Protein AF-A0A645IDW8-F1 (afdb_monomer_lite)

Organism: NCBI:txid1076179

Foldseek 3Di:
DDDPDDDDDDDDDDDDDDDDDDDPDPPPPCPPDPDPWDWDWDAFPVQQKIWIWTDDDPPDWTKIWMFGHDDGPVVLVVLVVVLCVLVVNDPVLQPQDPVRCPDPVNVSSVVSCVVRVSNVRSSVRTPDMQIPPDPVSSVVVVCVRRPDPPPDPPPPPPDDDDD

Radius of gyration: 24.69 Å; chains: 1; bounding box: 56×92×43 Å

pLDDT: mean 74.73, std 24.73, range [28.66, 97.19]

Secondary structure (DSSP, 8-state):
----------------------------------------EEE-TTSSEEEE---PPTTS--EEEEEE-SS-HHHHHHHHHHHHHHTTT-THHHH--HHHHTSGGGHHHHHHHHH-HHHHHHHHTEEEEEE-S-HHHHHHHHHHHH-------------PPP-

Sequence (163 aa):
MGIIRRFNRAASDTQEDSGDLNESGGASGSDEQNENMLWPLAPGENGNTAAVEFAVAEGEAAATFIYRFEGRFEAFARAFNRSLEAISFKREGIRLSEDELHKPEYAHYLMAAQRNAALRMIRACFAGRVIHASPEKWKAGLLAYTTTVTLKSASNSFMFKPV

Structure (mmCIF, N/CA/C/O backbone):
data_AF-A0A645IDW8-F1
#
_entry.id   AF-A0A645IDW8-F1
#
loop_
_atom_site.group_PDB
_atom_site.id
_atom_site.type_symbol
_atom_site.label_atom_id
_atom_site.label_alt_id
_atom_site.label_comp_id
_atom_site.label_asym_id
_atom_site.label_entity_id
_atom_site.label_seq_id
_atom_site.pdbx_PDB_ins_code
_atom_site.Cartn_x
_atom_site.Cartn_y
_atom_site.Cartn_z
_atom_site.occupancy
_atom_site.B_iso_or_equiv
_atom_site.auth_seq_id
_atom_site.auth_comp_id
_atom_site.auth_asym_id
_atom_site.auth_atom_id
_atom_site.pdbx_PDB_model_num
ATOM 1 N N . MET A 1 1 ? 16.309 10.532 19.415 1.00 37.38 1 MET A N 1
ATOM 2 C CA . MET A 1 1 ? 15.908 10.513 17.992 1.00 37.38 1 MET A CA 1
ATOM 3 C C . MET A 1 1 ? 16.766 11.536 17.258 1.00 37.38 1 MET A C 1
ATOM 5 O O . MET A 1 1 ? 16.580 12.726 17.469 1.00 37.38 1 MET A O 1
ATOM 9 N N . GLY A 1 2 ? 17.804 11.091 16.546 1.00 28.66 2 GLY A N 1
ATOM 10 C CA . GLY A 1 2 ? 18.807 11.982 15.953 1.00 28.66 2 GLY A CA 1
ATOM 11 C C . GLY A 1 2 ? 18.323 12.601 14.644 1.00 28.66 2 GLY A C 1
ATOM 12 O O . GLY A 1 2 ? 17.975 11.880 13.716 1.00 28.66 2 GLY A O 1
ATOM 13 N N . ILE A 1 3 ? 18.325 13.932 14.571 1.00 36.47 3 ILE A N 1
ATOM 14 C CA . ILE A 1 3 ? 18.205 14.680 13.318 1.00 36.47 3 ILE A CA 1
ATOM 15 C C . ILE A 1 3 ? 19.593 14.670 12.679 1.00 36.47 3 ILE A C 1
ATOM 17 O O . ILE A 1 3 ? 20.520 15.285 13.206 1.00 36.47 3 ILE A O 1
ATOM 21 N N . ILE A 1 4 ? 19.755 13.981 11.551 1.00 33.66 4 ILE A N 1
ATOM 22 C CA . ILE A 1 4 ? 20.966 14.110 10.736 1.00 33.66 4 ILE A CA 1
ATOM 23 C C . ILE A 1 4 ? 20.863 15.450 9.998 1.00 33.66 4 ILE A C 1
ATOM 25 O O . ILE A 1 4 ? 20.238 15.545 8.947 1.00 33.66 4 ILE A O 1
ATOM 29 N N . ARG A 1 5 ? 21.455 16.507 10.566 1.00 34.91 5 ARG A N 1
ATOM 30 C CA . ARG A 1 5 ? 21.757 17.738 9.824 1.00 34.91 5 ARG A CA 1
ATOM 31 C C . ARG A 1 5 ? 23.102 17.542 9.139 1.00 34.91 5 ARG A C 1
ATOM 33 O O . ARG A 1 5 ? 24.107 17.325 9.813 1.00 34.91 5 ARG A O 1
ATOM 40 N N . ARG A 1 6 ? 23.143 17.613 7.809 1.00 36.06 6 ARG A N 1
ATOM 41 C CA . ARG A 1 6 ? 24.419 17.643 7.088 1.00 36.06 6 ARG A CA 1
ATOM 42 C C . ARG A 1 6 ? 25.043 19.025 7.296 1.00 36.06 6 ARG A C 1
ATOM 44 O O . ARG A 1 6 ? 24.502 20.028 6.845 1.00 36.06 6 ARG A O 1
ATOM 51 N N . PHE A 1 7 ? 26.150 19.055 8.034 1.00 33.69 7 PHE A N 1
ATOM 52 C CA . PHE A 1 7 ? 27.054 20.197 8.157 1.00 33.69 7 PHE A CA 1
ATOM 53 C C . PHE A 1 7 ? 27.649 20.488 6.775 1.00 33.69 7 PHE A C 1
ATOM 55 O O . PHE A 1 7 ? 28.388 19.655 6.248 1.00 33.69 7 PHE A O 1
ATOM 62 N N . ASN A 1 8 ? 27.340 21.643 6.183 1.00 34.19 8 ASN A N 1
ATOM 63 C CA . ASN A 1 8 ? 28.063 22.111 5.006 1.00 34.19 8 ASN A CA 1
ATOM 64 C C . ASN A 1 8 ? 29.320 22.836 5.498 1.00 34.19 8 ASN A C 1
ATOM 66 O O . ASN A 1 8 ? 29.248 23.925 6.065 1.00 34.19 8 ASN A O 1
ATOM 70 N N . ARG A 1 9 ? 30.472 22.177 5.359 1.00 31.09 9 ARG A N 1
ATOM 71 C CA . ARG A 1 9 ? 31.790 22.761 5.611 1.00 31.09 9 ARG A CA 1
ATOM 72 C C . ARG A 1 9 ? 32.074 23.731 4.469 1.00 31.09 9 ARG A C 1
ATOM 74 O O . ARG A 1 9 ? 32.284 23.293 3.345 1.00 31.09 9 ARG A O 1
ATOM 81 N N . ALA A 1 10 ? 32.042 25.028 4.764 1.00 35.50 10 ALA A N 1
ATOM 82 C CA . ALA A 1 10 ? 32.491 26.054 3.837 1.00 35.50 10 ALA A CA 1
ATOM 83 C C . ALA A 1 10 ? 33.967 25.803 3.497 1.00 35.50 10 ALA A C 1
ATOM 85 O O . ALA A 1 10 ? 34.825 25.819 4.382 1.00 35.50 10 ALA A O 1
ATOM 86 N N . ALA A 1 11 ? 34.240 25.525 2.227 1.00 35.97 11 ALA A N 1
ATOM 87 C CA . ALA A 1 11 ? 35.556 25.694 1.644 1.00 35.97 11 ALA A CA 1
ATOM 88 C C . ALA A 1 11 ? 35.556 27.069 0.969 1.00 35.97 11 ALA A C 1
ATOM 90 O O . ALA A 1 11 ? 34.828 27.296 0.007 1.00 35.97 11 ALA A O 1
ATOM 91 N N . SER A 1 12 ? 36.327 27.990 1.538 1.00 37.00 12 SER A N 1
ATOM 92 C CA . SER A 1 12 ? 36.896 29.127 0.824 1.00 37.00 12 SER A CA 1
ATOM 93 C C . SER A 1 12 ? 37.805 28.598 -0.287 1.00 37.00 12 SER A C 1
ATOM 95 O O . SER A 1 12 ? 38.594 27.696 -0.008 1.00 37.00 12 SER A O 1
ATOM 97 N N . ASP A 1 13 ? 37.737 29.132 -1.504 1.00 33.59 13 ASP A N 1
ATOM 98 C CA . ASP A 1 13 ? 38.656 30.199 -1.915 1.00 33.59 13 ASP A CA 1
ATOM 99 C C . ASP A 1 13 ? 38.374 30.705 -3.346 1.00 33.59 13 ASP A C 1
ATOM 101 O O . ASP A 1 13 ? 37.866 29.978 -4.195 1.00 33.59 13 ASP A O 1
ATOM 105 N N . THR A 1 14 ? 38.784 31.955 -3.546 1.00 33.94 14 THR A N 1
ATOM 106 C CA . THR A 1 14 ? 39.147 32.649 -4.791 1.00 33.94 14 THR A CA 1
ATOM 107 C C . THR A 1 14 ? 38.043 33.175 -5.716 1.00 33.94 14 THR A C 1
ATOM 109 O O . THR A 1 14 ? 37.383 32.477 -6.479 1.00 33.94 14 THR A O 1
ATOM 112 N N . GLN A 1 15 ? 37.933 34.498 -5.646 1.00 40.19 15 GLN A N 1
ATOM 113 C CA . GLN A 1 15 ? 37.214 35.410 -6.514 1.00 40.19 15 GLN A CA 1
ATOM 114 C C . GLN A 1 15 ? 38.136 35.819 -7.670 1.00 40.19 15 GLN A C 1
ATOM 116 O O . GLN A 1 15 ? 39.182 36.410 -7.415 1.00 40.19 15 GLN A O 1
ATOM 121 N N . GLU A 1 16 ? 37.739 35.547 -8.913 1.00 34.69 16 GLU A N 1
ATOM 122 C CA . GLU A 1 16 ? 38.263 36.228 -10.101 1.00 34.69 16 GLU A CA 1
ATOM 123 C C . GLU A 1 16 ? 37.116 36.611 -11.046 1.00 34.69 16 GLU A C 1
ATOM 125 O O . GLU A 1 16 ? 36.063 35.978 -11.098 1.00 34.69 16 GLU A O 1
ATOM 130 N N . ASP A 1 17 ? 37.344 37.746 -11.691 1.00 36.06 17 ASP A N 1
ATOM 131 C CA . ASP A 1 17 ? 36.432 38.673 -12.346 1.00 36.06 17 ASP A CA 1
ATOM 132 C C . ASP A 1 17 ? 36.259 38.381 -13.853 1.00 36.06 17 ASP A C 1
ATOM 134 O O . ASP A 1 17 ? 37.090 37.719 -14.475 1.00 36.06 17 ASP A O 1
ATOM 138 N N . SER A 1 18 ? 35.233 39.015 -14.427 1.00 36.41 18 SER A N 1
ATOM 139 C CA . SER A 1 18 ? 35.038 39.390 -15.836 1.00 36.41 18 SER A CA 1
ATOM 140 C C . SER A 1 18 ? 34.271 38.453 -16.788 1.00 36.41 18 SER A C 1
ATOM 142 O O . SER A 1 18 ? 34.597 37.285 -16.977 1.00 36.41 18 SER A O 1
ATOM 144 N N . GLY A 1 19 ? 33.284 39.044 -17.481 1.00 29.77 19 GLY A N 1
ATOM 145 C CA . GLY A 1 19 ? 32.801 38.572 -18.784 1.00 29.77 19 GLY A CA 1
ATOM 146 C C . GLY A 1 19 ? 31.285 38.576 -18.970 1.00 29.77 19 GLY A C 1
ATOM 147 O O . GLY A 1 19 ? 30.635 37.548 -18.832 1.00 29.77 19 GLY A O 1
ATOM 148 N N . ASP A 1 20 ? 30.748 39.736 -19.338 1.00 40.25 20 ASP A N 1
ATOM 149 C CA . ASP A 1 20 ? 29.384 39.956 -19.824 1.00 40.25 20 ASP A CA 1
ATOM 150 C C . ASP A 1 20 ? 29.141 39.186 -21.141 1.00 40.25 20 ASP A C 1
ATOM 152 O O . ASP A 1 20 ? 29.797 39.481 -22.140 1.00 40.25 20 ASP A O 1
ATOM 156 N N . LEU A 1 21 ? 28.204 38.229 -21.168 1.00 37.03 21 LEU A N 1
ATOM 157 C CA . LEU A 1 21 ? 27.524 37.778 -22.390 1.00 37.03 21 LEU A CA 1
ATOM 158 C C . LEU A 1 21 ? 26.077 37.382 -22.072 1.00 37.03 21 LEU A C 1
ATOM 160 O O . LEU A 1 21 ? 25.777 36.366 -21.452 1.00 37.03 21 LEU A O 1
ATOM 164 N N . ASN A 1 22 ? 25.190 38.246 -22.547 1.00 39.88 22 ASN A N 1
ATOM 165 C CA . ASN A 1 22 ? 23.750 38.106 -22.625 1.00 39.88 22 ASN A CA 1
ATOM 166 C C . ASN A 1 22 ? 23.359 36.930 -23.543 1.00 39.88 22 ASN A C 1
ATOM 168 O O . ASN A 1 22 ? 23.487 37.039 -24.761 1.00 39.88 22 ASN A O 1
ATOM 172 N N . GLU A 1 23 ? 22.819 35.849 -22.979 1.00 37.72 23 GLU A N 1
ATOM 173 C CA . GLU A 1 23 ? 21.959 34.919 -23.715 1.00 37.72 23 GLU A CA 1
ATOM 174 C C . GLU A 1 23 ? 20.579 34.865 -23.057 1.00 37.72 23 GLU A C 1
ATOM 176 O O . GLU A 1 23 ? 20.360 34.309 -21.980 1.00 37.72 23 GLU A O 1
ATOM 181 N N . SER A 1 24 ? 19.625 35.475 -23.753 1.00 45.97 24 SER A N 1
ATOM 182 C CA . SER A 1 24 ? 18.196 35.358 -23.525 1.00 45.97 24 SER A CA 1
ATOM 183 C C . SER A 1 24 ? 17.739 33.914 -23.757 1.00 45.97 24 SER A C 1
ATOM 185 O O . SER A 1 24 ? 17.360 33.537 -24.866 1.00 45.97 24 SER A O 1
ATOM 187 N N . GLY A 1 25 ? 17.750 33.112 -22.699 1.00 32.59 25 GLY A N 1
ATOM 188 C CA . GLY A 1 25 ? 17.055 31.833 -22.615 1.00 32.59 25 GLY A CA 1
ATOM 189 C C . GLY A 1 25 ? 15.979 31.926 -21.546 1.00 32.59 25 GLY A C 1
ATOM 190 O O . GLY A 1 25 ? 16.259 31.743 -20.366 1.00 32.59 25 GLY A O 1
ATOM 191 N N . GLY A 1 26 ? 14.746 32.238 -21.949 1.00 39.03 26 GLY A N 1
ATOM 192 C CA . GLY A 1 26 ? 13.580 32.184 -21.073 1.00 39.03 26 GLY A CA 1
ATOM 193 C C . GLY A 1 26 ? 13.302 30.747 -20.640 1.00 39.03 26 GLY A C 1
ATOM 194 O O . GLY A 1 26 ? 12.474 30.068 -21.236 1.00 39.03 26 GLY A O 1
ATOM 195 N N . ALA A 1 27 ? 13.987 30.283 -19.600 1.00 35.22 27 ALA A N 1
ATOM 196 C CA . ALA A 1 27 ? 13.588 29.110 -18.846 1.00 35.22 27 ALA A CA 1
ATOM 197 C C . ALA A 1 27 ? 12.575 29.558 -17.787 1.00 35.22 27 ALA A C 1
ATOM 199 O O . ALA A 1 27 ? 12.902 29.731 -16.617 1.00 35.22 27 ALA A O 1
ATOM 200 N N . SER A 1 28 ? 11.316 29.731 -18.197 1.00 43.59 28 SER A N 1
ATOM 201 C CA . SER A 1 28 ? 10.191 29.572 -17.273 1.00 43.59 28 SER A CA 1
ATOM 202 C C . SER A 1 28 ? 10.042 28.078 -16.965 1.00 43.59 28 SER A C 1
ATOM 204 O O . SER A 1 28 ? 9.100 27.419 -17.403 1.00 43.59 28 SER A O 1
ATOM 206 N N . GLY A 1 29 ? 11.040 27.514 -16.291 1.00 35.91 29 GLY A N 1
ATOM 207 C CA . GLY A 1 29 ? 10.912 26.239 -15.614 1.00 35.91 29 GLY A CA 1
ATOM 208 C C . GLY A 1 29 ? 10.277 26.545 -14.275 1.00 35.91 29 GLY A C 1
ATOM 209 O O . GLY A 1 29 ? 10.922 27.117 -13.404 1.00 35.91 29 GLY A O 1
ATOM 210 N N . SER A 1 30 ? 8.992 26.247 -14.135 1.00 37.22 30 SER A N 1
ATOM 211 C CA . SER A 1 30 ? 8.329 26.189 -12.842 1.00 37.22 30 SER A CA 1
ATOM 212 C C . SER A 1 30 ? 9.023 25.117 -11.996 1.00 37.22 30 SER A C 1
ATOM 214 O O . SER A 1 30 ? 8.591 23.966 -11.970 1.00 37.22 30 SER A O 1
ATOM 216 N N . ASP A 1 31 ? 10.096 25.497 -11.303 1.00 42.38 31 ASP A N 1
ATOM 217 C CA . ASP A 1 31 ? 10.702 24.768 -10.182 1.00 42.38 31 ASP A CA 1
ATOM 218 C C . ASP A 1 31 ? 9.784 24.852 -8.946 1.00 42.38 31 ASP A C 1
ATOM 220 O O . ASP A 1 31 ? 10.209 25.070 -7.810 1.00 42.38 31 ASP A O 1
ATOM 224 N N . GLU A 1 32 ? 8.477 24.721 -9.169 1.00 43.31 32 GLU A N 1
ATOM 225 C CA . GLU A 1 32 ? 7.474 24.778 -8.128 1.00 43.31 32 GLU A CA 1
ATOM 226 C C . GLU A 1 32 ? 7.223 23.372 -7.598 1.00 43.31 32 GLU A C 1
ATOM 228 O O . GLU A 1 32 ? 6.544 22.543 -8.195 1.00 43.31 32 GLU A O 1
ATOM 233 N N . GLN A 1 33 ? 7.770 23.193 -6.397 1.00 42.50 33 GLN A N 1
ATOM 234 C CA . GLN A 1 33 ? 7.335 22.256 -5.374 1.00 42.50 33 GLN A CA 1
ATOM 235 C C . GLN A 1 33 ? 7.783 20.807 -5.602 1.00 42.50 33 GLN A C 1
ATOM 237 O O . GLN A 1 33 ? 7.024 19.918 -5.974 1.00 42.50 33 GLN A O 1
ATOM 242 N N . ASN A 1 34 ? 9.023 20.527 -5.186 1.00 46.66 34 ASN A N 1
ATOM 243 C CA . ASN A 1 34 ? 9.271 19.265 -4.487 1.00 46.66 34 ASN A CA 1
ATOM 244 C C . ASN A 1 34 ? 8.439 19.283 -3.193 1.00 46.66 34 ASN A C 1
ATOM 246 O O . ASN A 1 34 ? 8.936 19.638 -2.123 1.00 46.66 34 ASN A O 1
ATOM 250 N N . GLU A 1 35 ? 7.149 18.970 -3.308 1.00 60.12 35 GLU A N 1
ATOM 251 C CA . GLU A 1 35 ? 6.286 18.732 -2.162 1.00 60.12 35 GLU A CA 1
ATOM 252 C C . GLU A 1 35 ? 6.884 17.564 -1.379 1.00 60.12 35 GLU A C 1
ATOM 254 O O . GLU A 1 35 ? 7.022 16.444 -1.878 1.00 60.12 35 GLU A O 1
ATOM 259 N N . ASN A 1 36 ? 7.311 17.835 -0.148 1.00 63.66 36 ASN A N 1
ATOM 260 C CA . ASN A 1 36 ? 7.803 16.795 0.738 1.00 63.66 36 ASN A CA 1
ATOM 261 C C . ASN A 1 36 ? 6.695 15.754 0.944 1.00 63.66 36 ASN A C 1
ATOM 263 O O . ASN A 1 36 ? 5.707 15.996 1.632 1.00 63.66 36 ASN A O 1
ATOM 267 N N . MET A 1 37 ? 6.885 14.579 0.358 1.00 71.88 37 MET A N 1
ATOM 268 C CA . MET A 1 37 ? 5.916 13.495 0.377 1.00 71.88 37 MET A CA 1
ATOM 269 C C . MET A 1 37 ? 6.103 12.638 1.637 1.00 71.88 37 MET A C 1
ATOM 271 O O . MET A 1 37 ? 7.119 11.958 1.795 1.00 71.88 37 MET A O 1
ATOM 275 N N . LEU A 1 38 ? 5.111 12.650 2.536 1.00 81.75 38 LEU A N 1
ATOM 276 C CA . LEU A 1 38 ? 5.124 11.870 3.776 1.00 81.75 38 LEU A CA 1
ATOM 277 C C . LEU A 1 38 ? 4.228 10.627 3.666 1.00 81.75 38 LEU A C 1
ATOM 279 O O . LEU A 1 38 ? 3.017 10.727 3.467 1.00 81.75 38 LEU A O 1
ATOM 283 N N . TRP A 1 39 ? 4.840 9.460 3.872 1.00 86.19 39 TRP A N 1
ATOM 284 C CA . TRP A 1 39 ? 4.181 8.153 3.918 1.00 86.19 39 TRP A CA 1
ATOM 285 C C . TRP A 1 39 ? 4.379 7.517 5.300 1.00 86.19 39 TRP A C 1
ATOM 287 O O . TRP A 1 39 ? 5.383 6.828 5.505 1.00 86.19 39 TRP A O 1
ATOM 297 N N . PRO A 1 40 ? 3.499 7.746 6.292 1.00 90.81 40 PRO A N 1
ATOM 298 C CA . PRO A 1 40 ? 3.599 7.031 7.557 1.00 90.81 40 PRO A CA 1
ATOM 299 C C . PRO A 1 40 ? 3.199 5.559 7.377 1.00 90.81 40 PRO A C 1
ATOM 301 O O . PRO A 1 40 ? 2.181 5.240 6.761 1.00 90.81 40 PRO A O 1
ATOM 304 N N . LEU A 1 41 ? 4.001 4.664 7.955 1.00 93.25 41 LEU A N 1
ATOM 305 C CA . LEU A 1 41 ? 3.712 3.236 8.070 1.00 93.25 41 LEU A CA 1
ATOM 306 C C . LEU A 1 41 ? 3.462 2.914 9.545 1.00 93.25 41 LEU A C 1
ATOM 308 O O . LEU A 1 41 ? 4.351 3.102 10.376 1.00 93.25 41 LEU A O 1
ATOM 312 N N . ALA A 1 42 ? 2.284 2.390 9.862 1.00 93.00 42 ALA A N 1
ATOM 313 C CA . ALA A 1 42 ? 1.918 1.956 11.204 1.00 93.00 42 ALA A CA 1
ATOM 314 C C . ALA A 1 42 ? 1.737 0.428 11.234 1.00 93.00 42 ALA A C 1
ATOM 316 O O . ALA A 1 42 ? 0.892 -0.094 10.499 1.00 93.00 42 ALA A O 1
ATOM 317 N N . PRO A 1 43 ? 2.503 -0.315 12.055 1.00 93.12 43 PRO A N 1
ATOM 318 C CA . PRO A 1 43 ? 2.266 -1.740 12.245 1.00 93.12 43 PRO A CA 1
ATOM 319 C C . PRO A 1 43 ? 0.972 -1.968 13.037 1.00 93.12 43 PRO A C 1
ATOM 321 O O . PRO A 1 43 ? 0.660 -1.229 13.969 1.00 93.12 43 PRO A O 1
ATOM 324 N N . GLY A 1 44 ? 0.234 -3.019 12.688 1.00 89.56 44 GLY A N 1
ATOM 325 C CA . GLY A 1 44 ? -0.863 -3.529 13.507 1.00 89.56 44 GLY A CA 1
ATOM 326 C C . GLY A 1 44 ? -0.347 -4.295 14.729 1.00 89.56 44 GLY A C 1
ATOM 327 O O . GLY A 1 44 ? 0.784 -4.782 14.732 1.00 89.56 44 GLY A O 1
ATOM 328 N N . GLU A 1 45 ? -1.199 -4.457 15.743 1.00 84.12 45 GLU A N 1
ATOM 329 C CA . GLU A 1 45 ? -0.852 -5.095 17.028 1.00 84.12 45 GLU A CA 1
ATOM 330 C C . GLU A 1 45 ? -0.271 -6.510 16.871 1.00 84.12 45 GLU A C 1
ATOM 332 O O . GLU A 1 45 ? 0.665 -6.884 17.572 1.00 84.12 45 GLU A O 1
ATOM 337 N N . ASN A 1 46 ? -0.768 -7.270 15.893 1.00 81.44 46 ASN A N 1
ATOM 338 C CA . ASN A 1 46 ? -0.336 -8.646 15.630 1.00 81.44 46 ASN A CA 1
ATOM 339 C C . ASN A 1 46 ? 0.987 -8.743 14.844 1.00 81.44 46 ASN A C 1
ATOM 341 O O . ASN A 1 46 ? 1.445 -9.844 14.544 1.00 81.44 46 ASN A O 1
ATOM 345 N N . GLY A 1 47 ? 1.589 -7.614 14.451 1.00 83.00 47 GLY A N 1
ATOM 346 C CA . GLY A 1 47 ? 2.893 -7.557 13.779 1.00 83.00 47 GLY A CA 1
ATOM 347 C C . GLY A 1 47 ? 2.934 -8.052 12.326 1.00 83.00 47 GLY A C 1
ATOM 348 O O . GLY A 1 47 ? 3.983 -7.957 11.698 1.00 83.00 47 GLY A O 1
ATOM 349 N N . ASN A 1 48 ? 1.816 -8.539 11.781 1.00 89.75 48 ASN A N 1
ATOM 350 C CA . ASN A 1 48 ? 1.685 -9.101 10.425 1.00 89.75 48 ASN A CA 1
ATOM 351 C C . ASN A 1 48 ? 0.833 -8.236 9.474 1.00 89.75 48 ASN A C 1
ATOM 353 O O . ASN A 1 48 ? 0.491 -8.647 8.365 1.00 89.75 48 ASN A O 1
ATOM 357 N N . THR A 1 49 ? 0.427 -7.056 9.936 1.00 93.75 49 THR A N 1
ATOM 358 C CA . THR A 1 49 ? -0.388 -6.102 9.184 1.00 93.75 49 THR A CA 1
ATOM 359 C C . THR A 1 49 ? 0.262 -4.730 9.281 1.00 93.75 49 THR A C 1
ATOM 361 O O . THR A 1 49 ? 0.833 -4.393 10.318 1.00 93.75 49 THR A O 1
ATOM 364 N N . ALA A 1 50 ? 0.180 -3.931 8.223 1.00 95.19 50 ALA A N 1
ATOM 365 C CA . ALA A 1 50 ? 0.568 -2.527 8.248 1.00 95.19 50 ALA A CA 1
ATOM 366 C C . ALA A 1 50 ? -0.505 -1.664 7.589 1.00 95.19 50 ALA A C 1
ATOM 368 O O . ALA A 1 50 ? -1.049 -2.022 6.542 1.00 95.19 50 ALA A O 1
ATOM 369 N N . ALA A 1 51 ? -0.770 -0.517 8.202 1.00 94.69 51 ALA A N 1
ATOM 370 C CA . ALA A 1 51 ? -1.511 0.577 7.604 1.00 94.69 51 ALA A CA 1
ATOM 371 C C . ALA A 1 51 ? -0.516 1.603 7.065 1.00 94.69 51 ALA A C 1
ATOM 373 O O . ALA A 1 51 ? 0.451 1.958 7.743 1.00 94.69 51 ALA A O 1
ATOM 374 N N . VAL A 1 52 ? -0.746 2.065 5.844 1.00 94.00 52 VAL A N 1
ATOM 375 C CA . VAL A 1 52 ? 0.069 3.086 5.197 1.00 94.00 52 VAL A CA 1
ATOM 376 C C . VAL A 1 52 ? -0.836 4.220 4.763 1.00 94.00 52 VAL A C 1
ATOM 378 O O . VAL A 1 52 ? -1.780 4.002 4.003 1.00 94.00 52 VAL A O 1
ATOM 381 N N . GLU A 1 53 ? -0.538 5.419 5.241 1.00 90.56 53 GLU A N 1
ATOM 382 C CA . GLU A 1 53 ? -1.238 6.633 4.828 1.00 90.56 53 GLU A CA 1
ATOM 383 C C . GLU A 1 53 ? -0.382 7.401 3.828 1.00 90.56 53 GLU A C 1
ATOM 385 O O . GLU A 1 53 ? 0.845 7.282 3.816 1.00 90.56 53 GLU A O 1
ATOM 390 N N . PHE A 1 54 ? -1.032 8.213 3.006 1.00 84.50 54 PHE A N 1
ATOM 391 C CA . PHE A 1 54 ? -0.360 9.236 2.228 1.00 84.50 54 PHE A CA 1
ATOM 392 C C . PHE A 1 54 ? -0.927 10.590 2.636 1.00 84.50 54 PHE A C 1
ATOM 394 O O . PHE A 1 54 ? -2.141 10.784 2.591 1.00 84.50 54 PHE A O 1
ATOM 401 N N . ALA A 1 55 ? -0.054 11.504 3.059 1.00 78.19 55 ALA A N 1
ATOM 402 C CA . ALA A 1 55 ? -0.456 12.870 3.354 1.00 78.19 55 ALA A CA 1
ATOM 403 C C . ALA A 1 55 ? -0.869 13.555 2.044 1.00 78.19 55 ALA A C 1
ATOM 405 O O . ALA A 1 55 ? -0.018 13.875 1.218 1.00 78.19 55 ALA A O 1
ATOM 406 N N . VAL A 1 56 ? -2.175 13.721 1.849 1.00 75.25 56 VAL A N 1
ATOM 407 C CA . VAL A 1 56 ? -2.748 14.452 0.715 1.00 75.25 56 VAL A CA 1
ATOM 408 C C . VAL A 1 56 ? -3.056 15.892 1.117 1.00 75.25 56 VAL A C 1
ATOM 410 O O . VAL A 1 56 ? -3.245 16.180 2.303 1.00 75.25 56 VAL A O 1
ATOM 413 N N . ALA A 1 57 ? -3.109 16.791 0.134 1.00 75.88 57 ALA A N 1
ATOM 414 C CA . ALA A 1 57 ? -3.530 18.167 0.353 1.00 75.88 57 ALA A CA 1
ATOM 415 C C . ALA A 1 57 ? -4.991 18.241 0.837 1.00 75.88 57 ALA A C 1
ATOM 417 O O . ALA A 1 57 ? -5.784 17.307 0.673 1.00 75.88 57 ALA A O 1
ATOM 418 N N . GLU A 1 58 ? -5.362 19.370 1.439 1.00 70.12 58 GLU A N 1
ATOM 419 C CA . GLU A 1 58 ? -6.741 19.606 1.862 1.00 70.12 58 GLU A CA 1
ATOM 420 C C . GLU A 1 58 ? -7.700 19.541 0.658 1.00 70.12 58 GLU A C 1
ATOM 422 O O . GLU A 1 58 ? -7.446 20.131 -0.390 1.00 70.12 58 GLU A O 1
ATOM 427 N N . GLY A 1 59 ? -8.803 18.799 0.799 1.00 69.12 59 GLY A N 1
ATOM 428 C CA . GLY A 1 59 ? -9.793 18.603 -0.268 1.00 69.12 59 GLY A CA 1
ATOM 429 C C . GLY A 1 59 ? -9.521 17.419 -1.205 1.00 69.12 59 GLY A C 1
ATOM 430 O O . GLY A 1 59 ? -10.394 17.071 -2.002 1.00 69.12 59 GLY A O 1
ATOM 431 N N . GLU A 1 60 ? -8.373 16.746 -1.089 1.00 76.75 60 GLU A N 1
ATOM 432 C CA . GLU A 1 60 ? -8.110 15.508 -1.823 1.00 76.75 60 GLU A CA 1
ATOM 433 C C . GLU A 1 60 ? -8.674 14.268 -1.121 1.00 76.75 60 GLU A C 1
ATOM 435 O O . GLU A 1 60 ? -8.723 14.156 0.106 1.00 76.75 60 GLU A O 1
ATOM 440 N N . ALA A 1 61 ? -9.072 13.276 -1.921 1.00 75.50 61 ALA A N 1
ATOM 441 C CA . ALA A 1 61 ? -9.547 12.005 -1.396 1.00 75.50 61 ALA A CA 1
ATOM 442 C C . ALA A 1 61 ? -8.391 11.205 -0.766 1.00 75.50 61 ALA A C 1
ATOM 444 O O . ALA A 1 61 ? -7.567 10.612 -1.472 1.00 75.50 61 ALA A O 1
ATOM 445 N N . ALA A 1 62 ? -8.370 11.147 0.566 1.00 84.38 62 ALA A N 1
ATOM 446 C CA . ALA A 1 62 ? -7.439 10.330 1.336 1.00 84.38 62 ALA A CA 1
ATOM 447 C C . ALA A 1 62 ? -7.894 8.863 1.425 1.00 84.38 62 ALA A C 1
ATOM 449 O O . ALA A 1 62 ? -9.091 8.537 1.472 1.00 84.38 62 ALA A O 1
ATOM 450 N N . ALA A 1 63 ? -6.918 7.956 1.452 1.00 90.44 63 ALA A N 1
ATOM 451 C CA . ALA A 1 63 ? -7.154 6.538 1.652 1.00 90.44 63 ALA A CA 1
ATOM 452 C C . ALA A 1 63 ? -5.998 5.895 2.416 1.00 90.44 63 ALA A C 1
ATOM 454 O O . ALA A 1 63 ? -4.835 6.057 2.045 1.00 90.44 63 ALA A O 1
ATOM 455 N N . THR A 1 64 ? -6.343 5.065 3.396 1.00 93.38 64 THR A N 1
ATOM 456 C CA . THR A 1 64 ? -5.373 4.216 4.089 1.00 93.38 64 THR A CA 1
ATOM 457 C C . THR A 1 64 ? -5.209 2.911 3.333 1.00 93.38 64 THR A C 1
ATOM 459 O O . THR A 1 64 ? -6.185 2.198 3.093 1.00 93.38 64 THR A O 1
ATOM 462 N N . PHE A 1 65 ? -3.978 2.571 2.974 1.00 94.00 65 PHE A N 1
ATOM 463 C CA . PHE A 1 65 ? -3.625 1.322 2.311 1.00 94.00 65 PHE A CA 1
ATOM 464 C C . PHE A 1 65 ? -3.266 0.278 3.359 1.00 94.00 65 PHE A C 1
ATOM 466 O O . PHE A 1 65 ? -2.497 0.552 4.278 1.00 94.00 65 PHE A O 1
ATOM 473 N N . ILE A 1 66 ? -3.808 -0.925 3.215 1.00 95.25 66 ILE A N 1
ATOM 474 C CA . ILE A 1 66 ? -3.593 -2.014 4.159 1.00 95.25 66 ILE A CA 1
ATOM 475 C C . ILE A 1 66 ? -2.765 -3.103 3.501 1.00 95.25 66 ILE A C 1
ATOM 477 O O . ILE A 1 66 ? -3.040 -3.515 2.373 1.00 95.25 66 ILE A O 1
ATOM 481 N N . TYR A 1 67 ? -1.777 -3.592 4.240 1.00 95.44 67 TYR A N 1
ATOM 482 C CA . TYR A 1 67 ? -0.900 -4.674 3.823 1.00 95.44 67 TYR A CA 1
ATOM 483 C C . TYR A 1 67 ? -0.926 -5.795 4.847 1.00 95.44 67 TYR A C 1
ATOM 485 O O . TYR A 1 67 ? -0.895 -5.533 6.048 1.00 95.44 67 TYR A O 1
ATOM 493 N N . ARG A 1 68 ? -0.932 -7.037 4.367 1.00 95.19 68 ARG A N 1
ATOM 494 C CA . ARG A 1 68 ? -0.708 -8.243 5.165 1.00 95.19 68 ARG A CA 1
ATOM 495 C C . ARG A 1 68 ? 0.585 -8.897 4.710 1.00 95.19 68 ARG A C 1
ATOM 497 O O . ARG A 1 68 ? 0.789 -9.105 3.517 1.00 95.19 68 ARG A O 1
ATOM 504 N N . PHE A 1 69 ? 1.469 -9.189 5.651 1.00 94.19 69 PHE A N 1
ATOM 505 C CA . PHE A 1 69 ? 2.795 -9.714 5.358 1.00 94.19 69 PHE A CA 1
ATOM 506 C C . PHE A 1 69 ? 3.226 -10.729 6.412 1.00 94.19 69 PHE A C 1
ATOM 508 O O . PHE A 1 69 ? 2.765 -10.717 7.552 1.00 94.19 69 PHE A O 1
ATOM 515 N N . GLU A 1 70 ? 4.151 -11.592 6.017 1.00 91.56 70 GLU A N 1
ATOM 516 C CA . GLU A 1 70 ? 4.817 -12.520 6.921 1.00 91.56 70 GLU A CA 1
ATOM 517 C C . GLU A 1 70 ? 6.169 -11.960 7.372 1.00 91.56 70 GLU A C 1
ATOM 519 O O . GLU A 1 70 ? 6.817 -11.172 6.676 1.00 91.56 70 GLU A O 1
ATOM 524 N N . GLY A 1 71 ? 6.617 -12.394 8.549 1.00 89.94 71 GLY A N 1
ATOM 525 C CA . GLY A 1 71 ? 7.895 -11.984 9.116 1.00 89.94 71 GLY A CA 1
ATOM 526 C C . GLY A 1 71 ? 7.831 -10.652 9.860 1.00 89.94 71 GLY A C 1
ATOM 527 O O . GLY A 1 71 ? 6.831 -10.300 10.478 1.00 89.94 71 GLY A O 1
ATOM 528 N N . ARG A 1 72 ? 8.959 -9.938 9.877 1.00 92.00 72 ARG A N 1
ATOM 529 C CA . ARG A 1 72 ? 9.147 -8.753 10.720 1.00 92.00 72 ARG A CA 1
ATOM 530 C C . 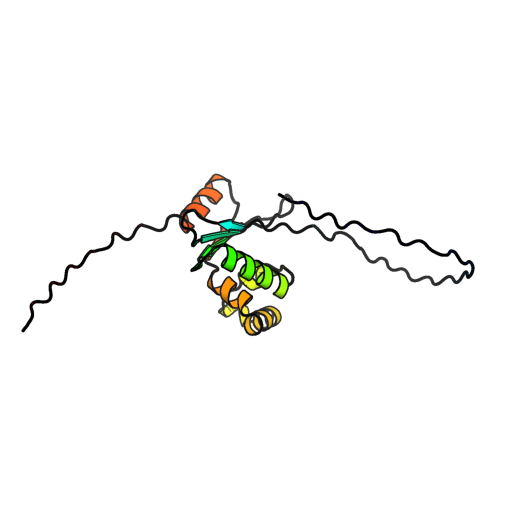ARG A 1 72 ? 8.753 -7.460 10.011 1.00 92.00 72 ARG A C 1
ATOM 532 O O . ARG A 1 72 ? 9.178 -7.229 8.877 1.00 92.00 72 ARG A O 1
ATOM 539 N N . PHE A 1 73 ? 8.080 -6.562 10.733 1.00 93.69 73 PHE A N 1
ATOM 540 C CA . PHE A 1 73 ? 7.695 -5.241 10.228 1.00 93.69 73 PHE A CA 1
ATOM 541 C C . PHE A 1 73 ? 8.871 -4.445 9.646 1.00 93.69 73 PHE A C 1
ATOM 543 O O . PHE A 1 73 ? 8.718 -3.806 8.612 1.00 93.69 73 PHE A O 1
ATOM 550 N N . GLU A 1 74 ? 10.075 -4.512 10.222 1.00 94.50 74 GLU A N 1
ATOM 551 C CA . GLU A 1 74 ? 11.212 -3.744 9.696 1.00 94.50 74 GLU A CA 1
ATOM 552 C C . GLU A 1 74 ? 11.689 -4.262 8.332 1.00 94.50 74 GLU A C 1
ATOM 554 O O . GLU A 1 74 ? 12.198 -3.493 7.516 1.00 94.50 74 GLU A O 1
ATOM 559 N N . ALA A 1 75 ? 11.539 -5.563 8.068 1.00 94.12 75 ALA A N 1
ATOM 560 C CA . ALA A 1 75 ? 11.834 -6.130 6.757 1.00 94.12 75 ALA A CA 1
ATOM 561 C C . ALA A 1 75 ? 10.789 -5.684 5.728 1.00 94.12 75 ALA A C 1
ATOM 563 O O . ALA A 1 75 ? 11.169 -5.238 4.643 1.00 94.12 75 ALA A O 1
ATOM 564 N N . PHE A 1 76 ? 9.506 -5.717 6.105 1.00 96.00 76 PHE A N 1
ATOM 565 C CA . PHE A 1 76 ? 8.414 -5.166 5.305 1.00 96.00 76 PHE A CA 1
ATOM 566 C C . PHE A 1 76 ? 8.639 -3.680 4.994 1.00 96.00 76 PHE A C 1
ATOM 568 O O . PHE A 1 76 ? 8.654 -3.307 3.828 1.00 96.00 76 PHE A O 1
ATOM 575 N N . ALA A 1 77 ? 8.913 -2.842 5.997 1.00 95.44 77 ALA A N 1
ATOM 576 C CA . ALA A 1 77 ? 9.116 -1.404 5.823 1.00 95.44 77 ALA A CA 1
ATOM 577 C C . ALA A 1 77 ? 10.291 -1.087 4.878 1.00 95.44 77 ALA A C 1
ATOM 579 O O . ALA A 1 77 ? 10.190 -0.204 4.027 1.00 95.44 77 ALA A O 1
ATOM 580 N N . ARG A 1 78 ? 11.393 -1.850 4.954 1.00 95.88 78 ARG A N 1
ATOM 581 C CA . ARG A 1 78 ? 12.508 -1.718 3.999 1.00 95.88 78 ARG A CA 1
ATOM 582 C C . ARG A 1 78 ? 12.115 -2.124 2.581 1.00 95.88 78 ARG A C 1
ATOM 584 O O . ARG A 1 78 ? 12.529 -1.460 1.633 1.00 95.88 78 ARG A O 1
ATOM 591 N N . ALA A 1 79 ? 11.369 -3.216 2.418 1.00 96.19 79 ALA A N 1
ATOM 592 C CA . ALA A 1 79 ? 10.874 -3.637 1.108 1.00 96.19 79 ALA A CA 1
ATOM 593 C C . ALA A 1 79 ? 9.890 -2.607 0.534 1.00 96.19 79 ALA A C 1
ATOM 595 O O . ALA A 1 79 ? 9.973 -2.274 -0.647 1.00 96.19 79 ALA A O 1
ATOM 596 N N . PHE A 1 80 ? 9.031 -2.041 1.381 1.00 95.62 80 PHE A N 1
ATOM 597 C CA . PHE A 1 80 ? 8.090 -0.985 1.029 1.00 95.62 80 PHE A CA 1
ATOM 598 C C . PHE A 1 80 ? 8.809 0.249 0.488 1.00 95.62 80 PHE A C 1
ATOM 600 O O . PHE A 1 80 ? 8.520 0.679 -0.626 1.00 95.62 80 PHE A O 1
ATOM 607 N N . ASN A 1 81 ? 9.824 0.743 1.203 1.00 94.31 81 ASN A N 1
ATOM 608 C CA . ASN A 1 81 ? 10.605 1.896 0.756 1.00 94.31 81 ASN A CA 1
ATOM 609 C C . ASN A 1 81 ? 11.274 1.658 -0.611 1.00 94.31 81 ASN A C 1
ATOM 611 O O . ASN A 1 81 ? 11.101 2.454 -1.529 1.00 94.31 81 ASN A O 1
ATOM 615 N N . ARG A 1 82 ? 11.948 0.512 -0.797 1.00 94.62 82 ARG A N 1
ATOM 616 C CA . ARG A 1 82 ? 12.559 0.152 -2.096 1.00 94.62 82 ARG A CA 1
ATOM 617 C C . ARG A 1 82 ? 11.535 0.038 -3.227 1.00 94.62 82 ARG A C 1
ATOM 619 O O . ARG A 1 82 ? 11.865 0.275 -4.385 1.00 94.62 82 ARG A O 1
ATOM 626 N N . SER A 1 83 ? 10.315 -0.385 -2.905 1.00 94.94 83 SER A N 1
ATOM 627 C CA . SER A 1 83 ? 9.235 -0.525 -3.883 1.00 94.94 83 SER A CA 1
ATOM 628 C C . SER A 1 83 ? 8.727 0.833 -4.339 1.00 94.94 83 SER A C 1
ATOM 630 O O . SER A 1 83 ? 8.542 1.026 -5.536 1.00 94.94 83 SER A O 1
ATOM 632 N N . LEU A 1 84 ? 8.550 1.774 -3.405 1.00 92.38 84 LEU A N 1
ATOM 633 C CA . LEU A 1 84 ? 8.177 3.148 -3.732 1.00 92.38 84 LEU A CA 1
ATOM 634 C C . LEU A 1 84 ? 9.249 3.831 -4.581 1.00 92.38 84 LEU A C 1
ATOM 636 O O . LEU A 1 84 ? 8.911 4.415 -5.606 1.00 92.38 84 LEU A O 1
ATOM 640 N N . GLU A 1 85 ? 10.528 3.694 -4.230 1.00 90.94 85 GLU A N 1
ATOM 641 C CA . GLU A 1 85 ? 11.636 4.222 -5.040 1.00 90.94 85 GLU A CA 1
ATOM 642 C C . GLU A 1 85 ? 11.585 3.697 -6.486 1.00 90.94 85 GLU A C 1
ATOM 644 O O . GLU A 1 85 ? 11.719 4.469 -7.435 1.00 90.94 85 GLU A O 1
ATOM 649 N N . ALA A 1 86 ? 11.306 2.402 -6.669 1.00 91.38 86 ALA A N 1
ATOM 650 C CA . ALA A 1 86 ? 11.252 1.759 -7.984 1.00 91.38 86 ALA A CA 1
ATOM 651 C C . ALA A 1 86 ? 10.126 2.265 -8.899 1.00 91.38 86 ALA A C 1
ATOM 653 O O . ALA A 1 86 ? 10.204 2.091 -10.114 1.00 91.38 86 ALA A O 1
ATOM 654 N N . ILE A 1 87 ? 9.081 2.863 -8.327 1.00 91.88 87 ILE A N 1
ATOM 655 C CA . ILE A 1 87 ? 7.929 3.409 -9.059 1.00 91.88 87 ILE A CA 1
ATOM 656 C C . ILE A 1 87 ? 7.832 4.928 -8.916 1.00 91.88 87 ILE A C 1
ATOM 658 O O . ILE A 1 87 ? 6.763 5.497 -9.135 1.00 91.88 87 ILE A O 1
ATOM 662 N N . SER A 1 88 ? 8.928 5.588 -8.525 1.00 90.31 88 SER A N 1
ATOM 663 C CA . SER A 1 88 ? 8.979 7.039 -8.304 1.00 90.31 88 SER A CA 1
ATOM 664 C C . SER A 1 88 ? 7.856 7.523 -7.380 1.00 90.31 88 SER A C 1
ATOM 666 O O . SER A 1 88 ? 7.197 8.522 -7.651 1.00 90.31 88 SER A O 1
ATOM 668 N N . PHE A 1 89 ? 7.601 6.760 -6.314 1.00 88.06 89 PHE A N 1
ATOM 669 C CA . PHE A 1 89 ? 6.580 7.000 -5.292 1.00 88.06 89 PHE A CA 1
ATOM 670 C C . PHE A 1 89 ? 5.131 7.027 -5.818 1.00 88.06 89 PHE A C 1
ATOM 672 O O . PHE A 1 89 ? 4.205 7.418 -5.106 1.00 88.06 89 PHE A O 1
ATOM 679 N N . LYS A 1 90 ? 4.889 6.544 -7.044 1.00 87.81 90 LYS A N 1
ATOM 680 C CA . LYS A 1 90 ? 3.544 6.444 -7.620 1.00 87.81 90 LYS A CA 1
ATOM 681 C C . LYS A 1 90 ? 2.785 5.249 -7.051 1.00 87.81 90 LYS A C 1
ATOM 683 O O . LYS A 1 90 ? 2.982 4.105 -7.451 1.00 87.81 90 LYS A O 1
ATOM 688 N N . ARG A 1 91 ? 1.816 5.534 -6.183 1.00 85.94 91 ARG A N 1
ATOM 689 C CA . ARG A 1 91 ? 0.933 4.545 -5.529 1.00 85.94 91 ARG A CA 1
ATOM 690 C C . ARG A 1 91 ? 0.181 3.607 -6.476 1.00 85.94 91 ARG A C 1
ATOM 692 O O . ARG A 1 91 ? -0.206 2.508 -6.083 1.00 85.94 91 ARG A O 1
ATOM 699 N N . GLU A 1 92 ? -0.048 4.041 -7.714 1.00 90.19 92 GLU A N 1
ATOM 700 C CA . GLU A 1 92 ? -0.768 3.262 -8.719 1.00 90.19 92 GLU A CA 1
ATOM 701 C C . GLU A 1 92 ? -0.115 1.899 -8.975 1.00 90.19 92 GLU A C 1
ATOM 703 O O . GLU A 1 92 ? -0.812 0.887 -8.941 1.00 90.19 92 GLU A O 1
ATOM 708 N N . GLY A 1 93 ? 1.214 1.850 -9.097 1.00 89.06 93 GLY A N 1
ATOM 709 C CA . GLY A 1 93 ? 1.944 0.610 -9.370 1.00 89.06 93 GLY A CA 1
ATOM 710 C C . GLY A 1 93 ? 1.775 -0.475 -8.301 1.00 89.06 93 GLY A C 1
ATOM 711 O O . GLY A 1 93 ? 1.983 -1.650 -8.591 1.00 89.06 93 GLY A O 1
ATOM 712 N N . ILE A 1 94 ? 1.359 -0.120 -7.081 1.00 92.69 94 ILE A N 1
ATOM 713 C CA . ILE A 1 94 ? 1.077 -1.093 -6.017 1.00 92.69 94 ILE A CA 1
ATOM 714 C C . ILE A 1 94 ? -0.376 -1.588 -6.076 1.00 92.69 94 ILE A C 1
ATOM 716 O O . ILE A 1 94 ? -0.612 -2.778 -5.896 1.00 92.69 94 ILE A O 1
ATOM 720 N N . ARG A 1 95 ? -1.346 -0.704 -6.353 1.00 90.50 95 ARG A N 1
ATOM 721 C CA . ARG A 1 95 ? -2.787 -1.026 -6.261 1.00 90.50 95 ARG A CA 1
ATOM 722 C C . ARG A 1 95 ? -3.371 -1.759 -7.466 1.00 90.50 95 ARG A C 1
ATOM 724 O O . ARG A 1 95 ? -4.459 -2.308 -7.333 1.00 90.50 95 ARG A O 1
ATOM 731 N N . LEU A 1 96 ? -2.738 -1.670 -8.638 1.00 93.88 96 LEU A N 1
ATOM 732 C CA . LEU A 1 96 ? -3.272 -2.293 -9.852 1.00 93.88 96 LEU A CA 1
ATOM 733 C C . LEU A 1 96 ? -3.421 -3.795 -9.620 1.00 93.88 96 LEU A C 1
ATOM 735 O O . LEU A 1 96 ? -2.466 -4.431 -9.168 1.00 93.88 96 LEU A O 1
ATOM 739 N N . SER A 1 97 ? -4.583 -4.352 -9.948 1.00 92.00 97 SER A N 1
ATOM 740 C CA . SER A 1 97 ? -4.760 -5.802 -10.027 1.00 92.00 97 SER A CA 1
ATOM 741 C C . SER A 1 97 ? -3.805 -6.406 -11.058 1.00 92.00 97 SER A C 1
ATOM 743 O O . SER A 1 97 ? -3.219 -5.692 -11.875 1.00 92.00 97 SER A O 1
ATOM 745 N N . GLU A 1 98 ? -3.615 -7.722 -11.018 1.00 91.50 98 GLU A N 1
ATOM 746 C CA . GLU A 1 98 ? -2.730 -8.380 -11.980 1.00 91.50 98 GLU A CA 1
ATOM 747 C C . GLU A 1 98 ? -3.249 -8.234 -13.417 1.00 91.50 98 GLU A C 1
ATOM 749 O O . GLU A 1 98 ? -2.472 -7.923 -14.317 1.00 91.50 98 GLU A O 1
ATOM 754 N N . ASP A 1 99 ? -4.565 -8.336 -13.617 1.00 94.25 99 ASP A N 1
ATOM 755 C CA . ASP A 1 99 ? -5.203 -8.135 -14.922 1.00 94.25 99 ASP A CA 1
ATOM 756 C C . ASP A 1 99 ? -5.026 -6.699 -15.432 1.00 94.25 99 ASP A C 1
ATOM 758 O O . ASP A 1 99 ? -4.745 -6.478 -16.610 1.00 94.25 99 ASP A O 1
ATOM 762 N N . GLU A 1 100 ? -5.153 -5.699 -14.551 1.00 95.56 100 GLU A N 1
ATOM 763 C CA . GLU A 1 100 ? -4.881 -4.309 -14.918 1.00 95.56 100 GLU A CA 1
ATOM 764 C C . GLU A 1 100 ? -3.410 -4.099 -15.267 1.00 95.56 100 GLU A C 1
ATOM 766 O O . GLU A 1 100 ? -3.122 -3.439 -16.258 1.00 95.56 100 GLU A O 1
ATOM 771 N N . LEU A 1 101 ? -2.477 -4.678 -14.508 1.00 95.19 101 LEU A N 1
ATOM 772 C CA . LEU A 1 101 ? -1.040 -4.507 -14.733 1.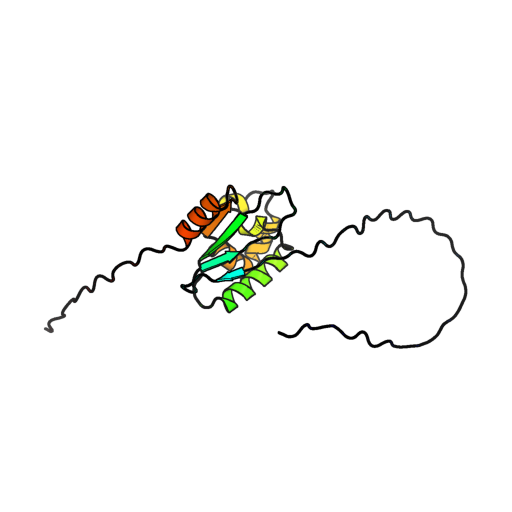00 95.19 101 LEU A CA 1
ATOM 773 C C . LEU A 1 101 ? -0.599 -4.968 -16.135 1.00 95.19 101 LEU A C 1
ATOM 775 O O . LEU A 1 101 ? 0.358 -4.423 -16.680 1.00 95.19 101 LEU A O 1
ATOM 779 N N . HIS A 1 102 ? -1.302 -5.935 -16.728 1.00 96.00 102 HIS A N 1
ATOM 780 C CA . HIS A 1 102 ? -1.025 -6.444 -18.075 1.00 96.00 102 HIS A CA 1
ATOM 781 C C . HIS A 1 102 ? -1.554 -5.555 -19.208 1.00 96.00 102 HIS A C 1
ATOM 783 O O . HIS A 1 102 ? -1.252 -5.815 -20.376 1.00 96.00 102 HIS A O 1
ATOM 789 N N . LYS A 1 103 ? -2.324 -4.503 -18.905 1.00 97.19 103 LYS A N 1
ATOM 790 C CA . LYS A 1 103 ? -2.807 -3.577 -19.931 1.00 97.19 103 LYS A CA 1
ATOM 791 C C . LYS A 1 103 ? -1.657 -2.722 -20.492 1.00 97.19 103 LYS A C 1
ATOM 793 O O . LYS A 1 103 ? -0.761 -2.335 -19.733 1.00 97.19 103 LYS A O 1
ATOM 798 N N . PRO A 1 104 ? -1.673 -2.378 -21.795 1.00 96.62 104 PRO A N 1
ATOM 799 C CA . PRO A 1 104 ? -0.582 -1.644 -22.440 1.00 96.62 104 PRO A CA 1
ATOM 800 C C . PRO A 1 104 ? -0.220 -0.315 -21.761 1.00 96.62 104 PRO A C 1
ATOM 802 O O . PRO A 1 104 ? 0.961 0.016 -21.653 1.00 96.62 104 PRO A O 1
ATOM 805 N N . GLU A 1 105 ? -1.205 0.427 -21.249 1.00 96.19 105 GLU A N 1
ATOM 806 C CA . GLU A 1 105 ? -0.993 1.703 -20.553 1.00 96.19 105 GLU A CA 1
ATOM 807 C C . GLU A 1 105 ? -0.162 1.568 -19.261 1.00 96.19 105 GLU A C 1
ATOM 809 O O . GLU A 1 105 ? 0.494 2.520 -18.831 1.00 96.19 105 GLU A O 1
ATOM 814 N N . TYR A 1 106 ? -0.111 0.369 -18.673 1.00 96.44 106 TYR A N 1
ATOM 815 C CA . TYR A 1 106 ? 0.612 0.072 -17.436 1.00 96.44 106 TYR A CA 1
ATOM 816 C C . TYR A 1 106 ? 1.904 -0.724 -17.650 1.00 96.44 106 TYR A C 1
ATOM 818 O O . TYR A 1 106 ? 2.531 -1.156 -16.679 1.00 96.44 106 TYR A O 1
ATOM 826 N N . ALA A 1 107 ? 2.379 -0.840 -18.897 1.00 95.19 107 ALA A N 1
ATOM 827 C CA . ALA A 1 107 ? 3.594 -1.585 -19.240 1.00 95.19 107 ALA A CA 1
ATOM 828 C C . ALA A 1 107 ? 4.831 -1.163 -18.419 1.00 95.19 107 ALA A C 1
ATOM 830 O O . ALA A 1 107 ? 5.671 -1.997 -18.079 1.00 95.19 107 ALA A O 1
ATOM 831 N N . HIS A 1 108 ? 4.932 0.116 -18.043 1.00 94.75 108 HIS A N 1
ATOM 832 C CA . HIS A 1 108 ? 6.019 0.622 -17.203 1.00 94.75 108 HIS A CA 1
ATOM 833 C C . HIS A 1 108 ? 5.979 0.058 -15.770 1.00 94.75 108 HIS A C 1
ATOM 835 O O . HIS A 1 108 ? 7.021 -0.335 -15.242 1.00 94.75 108 HIS A O 1
ATOM 841 N N . TYR A 1 109 ? 4.795 -0.059 -15.156 1.00 95.69 109 TYR A N 1
ATOM 842 C CA . TYR A 1 109 ? 4.642 -0.703 -13.848 1.00 95.69 109 TYR A CA 1
ATOM 843 C C . TYR A 1 109 ? 4.853 -2.213 -13.935 1.00 95.69 109 TYR A C 1
ATOM 845 O O . TYR A 1 109 ? 5.485 -2.780 -13.043 1.00 95.69 109 TYR A O 1
ATOM 853 N N . LEU A 1 110 ? 4.391 -2.858 -15.011 1.00 95.75 110 LEU A N 1
ATOM 854 C CA . LEU A 1 110 ? 4.640 -4.282 -15.244 1.00 95.75 110 LEU A CA 1
ATOM 855 C C . LEU A 1 110 ? 6.143 -4.568 -15.309 1.00 95.75 110 LEU A C 1
ATOM 857 O O . LEU A 1 110 ? 6.650 -5.433 -14.595 1.00 95.75 110 LEU A O 1
ATOM 861 N N . MET A 1 111 ? 6.876 -3.788 -16.104 1.00 96.31 111 MET A N 1
ATOM 862 C CA . MET A 1 111 ? 8.331 -3.882 -16.199 1.00 96.31 111 MET A CA 1
ATOM 863 C C . MET A 1 111 ? 9.028 -3.619 -14.860 1.00 96.31 111 MET A C 1
ATOM 865 O O . MET A 1 111 ? 9.974 -4.333 -14.516 1.00 96.31 111 MET A O 1
ATOM 869 N N . ALA A 1 112 ? 8.581 -2.616 -14.098 1.00 95.62 112 ALA A N 1
ATOM 870 C CA . ALA A 1 112 ? 9.123 -2.328 -12.773 1.00 95.62 112 ALA A CA 1
ATOM 871 C C . ALA A 1 112 ? 8.905 -3.509 -11.815 1.00 95.62 112 ALA A C 1
ATOM 873 O O . ALA A 1 112 ? 9.842 -3.924 -11.133 1.00 95.62 112 ALA A O 1
ATOM 874 N N . ALA A 1 113 ? 7.708 -4.103 -11.806 1.00 95.75 113 ALA A N 1
ATOM 875 C CA . ALA A 1 113 ? 7.397 -5.268 -10.983 1.00 95.75 113 ALA A CA 1
ATOM 876 C C . ALA A 1 113 ? 8.255 -6.474 -11.389 1.00 95.75 113 ALA A C 1
ATOM 878 O O . ALA A 1 113 ? 8.891 -7.094 -10.545 1.00 95.75 113 ALA A O 1
ATOM 879 N N . GLN A 1 114 ? 8.375 -6.773 -12.680 1.00 95.12 114 GLN A N 1
ATOM 880 C CA . GLN A 1 114 ? 9.198 -7.891 -13.153 1.00 95.12 114 GLN A CA 1
ATOM 881 C C . GLN A 1 114 ? 10.669 -7.770 -12.723 1.00 95.12 114 GLN A C 1
ATOM 883 O O . GLN A 1 114 ? 11.289 -8.767 -12.352 1.00 95.12 114 GLN A O 1
ATOM 888 N N . ARG A 1 115 ? 11.222 -6.551 -12.731 1.00 95.38 115 ARG A N 1
ATOM 889 C CA . ARG A 1 115 ? 12.638 -6.292 -12.423 1.00 95.38 115 ARG A CA 1
ATOM 890 C C . ARG A 1 115 ? 12.924 -6.029 -10.945 1.00 95.38 115 ARG A C 1
ATOM 892 O O . ARG A 1 115 ? 14.077 -6.123 -10.533 1.00 95.38 115 ARG A O 1
ATOM 899 N N . ASN A 1 116 ? 11.910 -5.726 -10.136 1.00 96.44 116 ASN A N 1
ATOM 900 C CA . ASN A 1 116 ? 12.080 -5.394 -8.725 1.00 96.44 116 ASN A CA 1
ATOM 901 C C . ASN A 1 116 ? 11.347 -6.397 -7.819 1.00 96.44 116 ASN A C 1
ATOM 903 O O . ASN A 1 116 ? 10.124 -6.394 -7.688 1.00 96.44 116 ASN A O 1
ATOM 907 N N . ALA A 1 117 ? 12.116 -7.257 -7.145 1.00 96.44 117 ALA A N 1
ATOM 908 C CA . ALA A 1 117 ? 11.567 -8.260 -6.233 1.00 96.44 117 ALA A CA 1
ATOM 909 C C . ALA A 1 117 ? 10.833 -7.653 -5.024 1.00 96.44 117 ALA A C 1
ATOM 911 O O . ALA A 1 117 ? 9.836 -8.222 -4.585 1.00 96.44 117 ALA A O 1
ATOM 912 N N . ALA A 1 118 ? 11.282 -6.498 -4.516 1.00 96.75 118 ALA A N 1
ATOM 913 C CA . ALA A 1 118 ? 10.599 -5.819 -3.419 1.00 96.75 118 ALA A CA 1
ATOM 914 C C . ALA A 1 118 ? 9.209 -5.344 -3.862 1.00 96.75 118 ALA A C 1
ATOM 916 O O . ALA A 1 118 ? 8.235 -5.599 -3.161 1.00 96.75 118 ALA A O 1
ATOM 917 N N . LEU A 1 119 ? 9.091 -4.768 -5.062 1.00 96.81 119 LEU A N 1
ATOM 918 C CA . LEU A 1 119 ? 7.804 -4.323 -5.597 1.00 96.81 119 LEU A CA 1
ATOM 919 C C . LEU A 1 119 ? 6.829 -5.489 -5.788 1.00 96.81 119 LEU A C 1
ATOM 921 O O . LEU A 1 119 ? 5.661 -5.364 -5.426 1.00 96.81 119 LEU A O 1
ATOM 925 N N . ARG A 1 120 ? 7.300 -6.643 -6.283 1.00 96.44 120 ARG A N 1
ATOM 926 C CA . ARG A 1 120 ? 6.465 -7.860 -6.361 1.00 96.44 120 ARG A CA 1
ATOM 927 C C . ARG A 1 120 ? 5.977 -8.303 -4.992 1.00 96.44 120 ARG A C 1
ATOM 929 O O . ARG A 1 120 ? 4.792 -8.576 -4.838 1.00 96.44 120 ARG A O 1
ATOM 936 N N . MET A 1 121 ? 6.873 -8.342 -4.008 1.00 96.00 121 MET A N 1
ATOM 937 C CA . MET A 1 121 ? 6.522 -8.690 -2.632 1.00 96.00 121 MET A CA 1
ATOM 938 C C . MET A 1 121 ? 5.457 -7.734 -2.078 1.00 96.00 121 MET A C 1
ATOM 940 O O . MET A 1 121 ? 4.439 -8.185 -1.570 1.00 96.00 121 MET A O 1
ATOM 944 N N . ILE A 1 122 ? 5.652 -6.421 -2.208 1.00 96.75 122 ILE A N 1
ATOM 945 C CA . ILE A 1 122 ? 4.725 -5.424 -1.660 1.00 96.75 122 ILE A CA 1
ATOM 946 C C . ILE A 1 122 ? 3.364 -5.455 -2.357 1.00 96.75 122 ILE A C 1
ATOM 948 O O . ILE A 1 122 ? 2.345 -5.343 -1.676 1.00 96.75 122 ILE A O 1
ATOM 952 N N . ARG A 1 123 ? 3.326 -5.678 -3.678 1.00 96.31 123 ARG A N 1
ATOM 953 C CA . ARG A 1 123 ? 2.075 -5.921 -4.414 1.00 96.31 123 ARG A CA 1
ATOM 954 C C . ARG A 1 123 ? 1.343 -7.156 -3.886 1.00 96.31 123 ARG A C 1
ATOM 956 O O . ARG A 1 123 ? 0.149 -7.077 -3.635 1.00 96.31 123 ARG A O 1
ATOM 963 N N . ALA A 1 124 ? 2.053 -8.260 -3.651 1.00 95.25 124 ALA A N 1
ATOM 964 C CA . ALA A 1 124 ? 1.459 -9.476 -3.089 1.00 95.25 124 ALA A CA 1
ATOM 965 C C . ALA A 1 124 ? 0.945 -9.287 -1.648 1.00 95.25 124 ALA A C 1
ATOM 967 O O . ALA A 1 124 ? -0.006 -9.946 -1.238 1.00 95.25 124 ALA A O 1
ATOM 968 N N . CYS A 1 125 ? 1.546 -8.368 -0.888 1.00 95.81 125 CYS A N 1
ATOM 969 C CA . CYS A 1 125 ? 1.092 -8.009 0.453 1.00 95.81 125 CYS A CA 1
ATOM 970 C C . CYS A 1 125 ? -0.128 -7.076 0.463 1.00 95.81 125 CYS A C 1
ATOM 972 O O . CYS A 1 125 ? -0.704 -6.864 1.531 1.00 95.81 125 CYS A O 1
ATOM 974 N N . PHE A 1 126 ? -0.514 -6.474 -0.666 1.00 95.44 126 PHE A N 1
ATOM 975 C CA . PHE A 1 126 ? -1.595 -5.492 -0.704 1.00 95.44 126 PHE A CA 1
ATOM 976 C C . PHE A 1 126 ? -2.948 -6.152 -0.402 1.00 95.44 126 PHE A C 1
ATOM 978 O O . PHE A 1 126 ? -3.433 -6.998 -1.148 1.00 95.44 126 PHE A O 1
ATOM 985 N N . ALA A 1 127 ? -3.566 -5.756 0.711 1.00 94.06 127 ALA A N 1
ATOM 986 C CA . ALA A 1 127 ? -4.829 -6.320 1.180 1.00 94.06 127 ALA A CA 1
ATOM 987 C C . ALA A 1 127 ? -6.045 -5.491 0.751 1.00 94.06 127 ALA A C 1
ATOM 989 O O . ALA A 1 127 ? -7.145 -6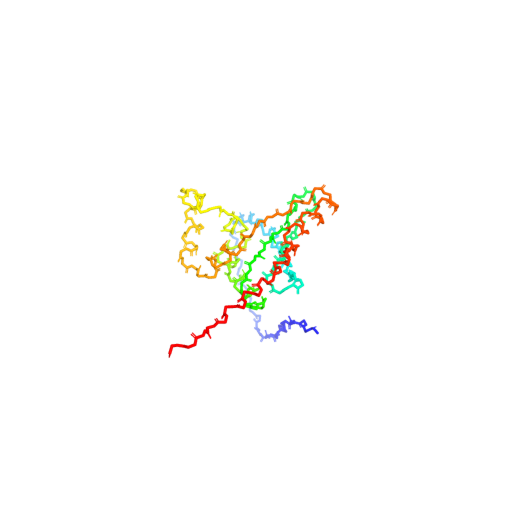.032 0.657 1.00 94.06 127 ALA A O 1
ATOM 990 N N . GLY A 1 128 ? -5.864 -4.189 0.523 1.00 93.31 128 GLY A N 1
ATOM 991 C CA . GLY A 1 128 ? -6.934 -3.280 0.131 1.00 93.31 128 GLY A CA 1
ATOM 992 C C . GLY A 1 128 ? -6.704 -1.854 0.619 1.00 93.31 128 GLY A C 1
ATOM 993 O O . GLY A 1 128 ? -5.626 -1.499 1.099 1.00 93.31 128 GLY A O 1
ATOM 994 N N . ARG A 1 129 ? -7.735 -1.015 0.490 1.00 93.31 129 ARG A N 1
ATOM 995 C CA . A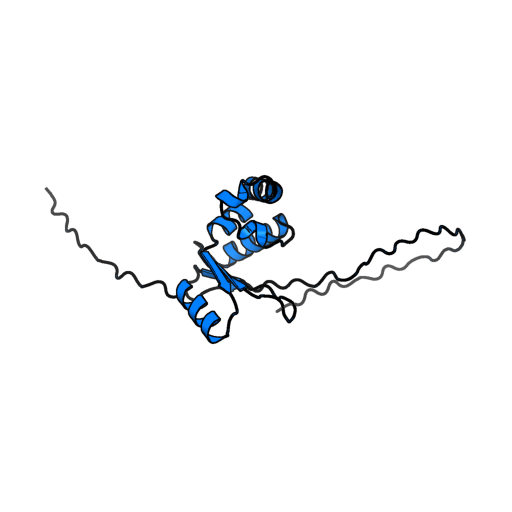RG A 1 129 ? -7.711 0.376 0.957 1.00 93.31 129 ARG A CA 1
ATOM 996 C C . ARG A 1 129 ? -9.016 0.768 1.639 1.00 93.31 129 ARG A C 1
ATOM 998 O O . ARG A 1 129 ? -10.078 0.264 1.276 1.00 93.31 129 ARG A O 1
ATOM 1005 N N . VAL A 1 130 ? -8.934 1.707 2.573 1.00 93.94 130 VAL A N 1
ATOM 1006 C CA . VAL A 1 130 ? -10.077 2.299 3.275 1.00 93.94 130 VAL A CA 1
ATOM 1007 C C . VAL A 1 130 ? -10.164 3.775 2.912 1.00 93.94 130 VAL A C 1
ATOM 1009 O O . VAL A 1 130 ? -9.219 4.523 3.137 1.00 93.94 130 VAL A O 1
ATOM 1012 N N . ILE A 1 131 ? -11.294 4.189 2.340 1.00 91.81 131 ILE A N 1
ATOM 1013 C CA . ILE A 1 131 ? -11.537 5.583 1.947 1.00 91.81 131 ILE A CA 1
ATOM 1014 C C . ILE A 1 131 ? -11.970 6.401 3.166 1.00 91.81 131 ILE A C 1
ATOM 1016 O O . ILE A 1 131 ? -12.807 5.954 3.955 1.00 91.81 131 ILE A O 1
ATOM 1020 N N . HIS A 1 132 ? -11.441 7.616 3.294 1.00 90.62 132 HIS A N 1
ATOM 1021 C CA . HIS A 1 132 ? -11.762 8.546 4.379 1.00 90.62 132 HIS A CA 1
ATOM 1022 C C . HIS A 1 132 ? -13.111 9.240 4.130 1.00 90.62 132 HIS A C 1
ATOM 1024 O O . HIS A 1 132 ? -13.175 10.421 3.815 1.00 90.62 132 HIS A O 1
ATOM 1030 N N . ALA A 1 133 ? -14.215 8.495 4.224 1.00 88.31 133 ALA A N 1
ATOM 1031 C CA . ALA A 1 133 ? -15.559 9.052 4.018 1.00 88.31 133 ALA A CA 1
ATOM 1032 C C . ALA A 1 133 ? -16.105 9.795 5.257 1.00 88.31 133 ALA A C 1
ATOM 1034 O O . ALA A 1 133 ? -16.819 10.783 5.130 1.00 88.31 133 ALA A O 1
ATOM 1035 N N . SER A 1 134 ? -15.806 9.285 6.452 1.00 90.50 134 SER A N 1
ATOM 1036 C CA . SER A 1 134 ? -15.989 9.937 7.756 1.00 90.50 134 SER A CA 1
ATOM 1037 C C . SER A 1 134 ? -15.053 9.256 8.762 1.00 90.50 134 SER A C 1
ATOM 1039 O O . SER A 1 134 ? -14.651 8.114 8.502 1.00 90.50 134 SER A O 1
ATOM 1041 N N . PRO A 1 135 ? -14.720 9.878 9.908 1.00 91.81 135 PRO A N 1
ATOM 1042 C CA . PRO A 1 135 ? -13.884 9.242 10.929 1.00 91.81 135 PRO A CA 1
ATOM 1043 C C . PRO A 1 135 ? -14.415 7.870 11.378 1.00 91.81 135 PRO A C 1
ATOM 1045 O O . PRO A 1 135 ? -13.652 6.917 11.536 1.00 91.81 135 PRO A O 1
ATOM 1048 N N . GLU A 1 136 ? -15.734 7.730 11.515 1.00 94.12 136 GLU A N 1
ATOM 1049 C CA . GLU A 1 136 ? -16.400 6.498 11.947 1.00 94.12 136 GLU A CA 1
ATOM 1050 C C . GLU A 1 136 ? -16.327 5.417 10.867 1.00 94.12 136 GLU A C 1
ATOM 1052 O O . GLU A 1 136 ? -15.976 4.274 11.163 1.00 94.12 136 GLU A O 1
ATOM 1057 N N . LYS A 1 137 ? -16.619 5.773 9.606 1.00 92.56 137 LYS A N 1
ATOM 1058 C CA . LYS A 1 137 ? -16.534 4.840 8.470 1.00 92.56 137 LYS A CA 1
ATOM 1059 C C . LYS A 1 137 ? -15.100 4.393 8.220 1.00 92.56 137 LYS A C 1
ATOM 1061 O O . LYS A 1 137 ? -14.866 3.217 7.954 1.00 92.56 137 LYS A O 1
ATOM 1066 N N . TRP A 1 138 ? -14.151 5.316 8.338 1.00 92.75 138 TRP A N 1
ATOM 1067 C CA . TRP A 1 138 ? -12.728 5.030 8.230 1.00 92.75 138 TRP A CA 1
ATOM 1068 C C . TRP A 1 138 ? -12.285 4.049 9.318 1.00 92.75 138 TRP A C 1
ATOM 1070 O O . TRP A 1 138 ? -11.766 2.979 9.004 1.00 92.75 138 TRP A O 1
ATOM 1080 N N . LYS A 1 139 ? -12.599 4.334 10.589 1.00 92.62 139 LYS A N 1
ATOM 1081 C CA . LYS A 1 139 ? -12.299 3.436 11.712 1.00 92.62 139 LYS A CA 1
ATOM 1082 C C . LYS A 1 139 ? -12.924 2.052 11.530 1.00 92.62 139 LYS A C 1
ATOM 1084 O O . LYS A 1 139 ? -12.236 1.050 11.707 1.00 92.62 139 LYS A O 1
ATOM 1089 N N . ALA A 1 140 ? -14.203 1.982 11.162 1.00 92.56 140 ALA A N 1
ATOM 1090 C CA . ALA A 1 140 ? -14.889 0.714 10.918 1.00 92.56 140 ALA A CA 1
ATOM 1091 C C . ALA A 1 140 ? -14.230 -0.081 9.777 1.00 92.56 140 ALA A C 1
ATOM 1093 O O . ALA A 1 140 ? -14.026 -1.288 9.901 1.00 92.56 140 ALA A O 1
ATOM 1094 N N . GLY A 1 141 ? -13.839 0.603 8.698 1.00 92.94 141 GLY A N 1
ATOM 1095 C CA . GLY A 1 141 ? -13.109 0.005 7.586 1.00 92.94 141 GLY A CA 1
ATOM 1096 C C . GLY A 1 141 ? -11.751 -0.553 8.006 1.00 92.94 141 GLY A C 1
ATOM 1097 O O . GLY A 1 141 ? -11.432 -1.678 7.641 1.00 92.94 141 GLY A O 1
ATOM 1098 N N . LEU A 1 142 ? -10.976 0.177 8.816 1.00 90.81 142 LEU A N 1
ATOM 1099 C CA . LEU A 1 142 ? -9.694 -0.309 9.343 1.00 90.81 142 LEU A CA 1
ATOM 1100 C C . LEU A 1 142 ? -9.871 -1.565 10.203 1.00 90.81 142 LEU A C 1
ATOM 1102 O O . LEU A 1 142 ? -9.151 -2.547 10.017 1.00 90.81 142 LEU A O 1
ATOM 1106 N N . LEU A 1 143 ? -10.862 -1.559 11.100 1.00 89.81 143 LEU A N 1
ATOM 1107 C CA . LEU A 1 143 ? -11.155 -2.693 11.980 1.00 89.81 143 LEU A CA 1
ATOM 1108 C C . LEU A 1 143 ? -11.520 -3.966 11.206 1.00 89.81 143 LEU A C 1
ATOM 1110 O O . LEU A 1 143 ? -11.192 -5.062 11.660 1.00 89.81 143 LEU A O 1
ATOM 1114 N N . ALA A 1 144 ? -12.130 -3.842 10.024 1.00 89.31 144 ALA A N 1
ATOM 1115 C CA . ALA A 1 144 ? -12.431 -4.986 9.163 1.00 89.31 144 ALA A CA 1
ATOM 1116 C C . ALA A 1 144 ? -11.169 -5.707 8.647 1.00 89.31 144 ALA A C 1
ATOM 1118 O O . ALA A 1 144 ? -11.229 -6.896 8.341 1.00 89.31 144 ALA A O 1
ATOM 1119 N N . TYR A 1 145 ? -10.023 -5.021 8.573 1.00 85.94 145 TYR A N 1
ATOM 1120 C CA . TYR A 1 145 ? -8.752 -5.635 8.178 1.00 85.94 14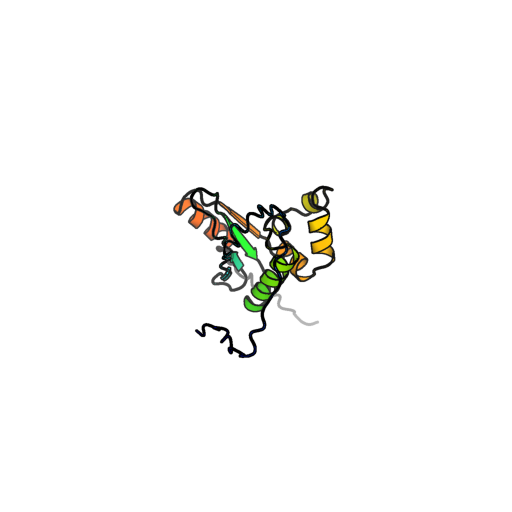5 TYR A CA 1
ATOM 1121 C C . TYR A 1 145 ? -7.916 -6.134 9.360 1.00 85.94 145 TYR A C 1
ATOM 1123 O O . TYR A 1 145 ? -7.112 -7.048 9.174 1.00 85.94 145 TYR A O 1
ATOM 1131 N N . THR A 1 146 ? -8.070 -5.544 10.549 1.00 74.62 146 THR A N 1
ATOM 1132 C CA . THR A 1 146 ? -7.258 -5.882 11.732 1.00 74.62 146 THR A CA 1
ATOM 1133 C C . THR A 1 146 ? -7.911 -6.922 12.638 1.00 74.62 146 THR A C 1
ATOM 1135 O O . THR A 1 146 ? -7.203 -7.658 13.326 1.00 74.62 146 THR A O 1
ATOM 1138 N N . THR A 1 147 ? -9.240 -7.053 12.601 1.00 67.62 147 THR A N 1
ATOM 1139 C CA . THR A 1 147 ? -9.979 -8.072 13.358 1.00 67.62 147 THR A CA 1
ATOM 1140 C C . THR A 1 147 ? -9.871 -9.419 12.646 1.00 67.62 147 THR A C 1
ATOM 1142 O O . THR A 1 147 ? -10.812 -9.898 12.017 1.00 67.62 147 THR A O 1
ATOM 1145 N N . THR A 1 148 ? -8.696 -10.045 12.703 1.00 57.66 148 THR A N 1
ATOM 1146 C CA . THR A 1 148 ? -8.582 -11.450 12.302 1.00 57.66 148 THR A CA 1
ATOM 1147 C C . THR A 1 148 ? -9.199 -12.295 13.408 1.00 57.66 148 THR A C 1
ATOM 1149 O O . THR A 1 148 ? -8.694 -12.336 14.527 1.00 57.66 148 THR A O 1
ATOM 1152 N N . VAL A 1 149 ? -10.323 -12.935 13.086 1.00 48.16 149 VAL A N 1
ATOM 1153 C CA . VAL A 1 149 ? -10.985 -13.953 13.904 1.00 48.16 149 VAL A CA 1
ATOM 1154 C C . VAL A 1 149 ? -9.945 -14.969 14.369 1.00 48.16 149 VAL A C 1
ATOM 1156 O O . VAL A 1 149 ? -9.329 -15.652 13.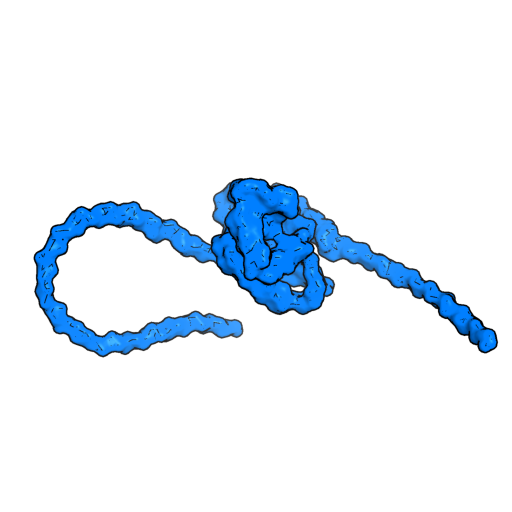552 1.00 48.16 149 VAL A O 1
ATOM 1159 N N . THR A 1 150 ? -9.763 -15.081 15.684 1.00 39.12 150 THR A N 1
ATOM 1160 C CA . THR A 1 150 ? -9.029 -16.177 16.315 1.00 39.12 150 THR A CA 1
ATOM 1161 C C . THR A 1 150 ? -9.679 -17.489 15.887 1.00 39.12 150 THR A C 1
ATOM 1163 O O . THR A 1 150 ? -10.704 -17.890 16.440 1.00 39.12 150 THR A O 1
ATOM 1166 N N . LEU A 1 151 ? -9.111 -18.176 14.895 1.00 40.25 151 LEU A N 1
ATOM 1167 C CA . LEU A 1 151 ? -9.433 -19.578 14.672 1.00 40.25 151 LEU A CA 1
ATOM 1168 C C . LEU A 1 151 ? -8.986 -20.320 15.931 1.00 40.25 151 LEU A C 1
ATOM 1170 O O . LEU A 1 151 ? -7.794 -20.475 16.197 1.00 40.25 151 LEU A O 1
ATOM 1174 N N . LYS A 1 152 ? -9.962 -20.725 16.748 1.00 36.97 152 LYS A N 1
ATOM 1175 C CA . LYS A 1 152 ? -9.766 -21.676 17.840 1.00 36.97 152 LYS A CA 1
ATOM 1176 C C . LYS A 1 152 ? -9.058 -22.888 17.236 1.00 36.97 152 LYS A C 1
ATOM 1178 O O . LYS A 1 152 ? -9.635 -23.572 16.395 1.00 36.97 152 LYS A O 1
ATOM 1183 N N . SER A 1 153 ? -7.814 -23.121 17.647 1.00 37.41 153 SER A N 1
ATOM 1184 C CA . SER A 1 153 ? -7.088 -24.349 17.336 1.00 37.41 153 SER A CA 1
ATOM 1185 C C . SER A 1 153 ? -7.957 -25.534 17.757 1.00 37.41 153 SER A C 1
ATOM 1187 O O . SER A 1 153 ? -8.205 -25.742 18.947 1.00 37.41 153 SER A O 1
ATOM 1189 N N . ALA A 1 154 ? -8.489 -26.269 16.784 1.00 41.22 154 ALA A N 1
ATOM 1190 C CA . ALA A 1 154 ? -9.074 -27.569 17.038 1.00 41.22 154 ALA A CA 1
ATOM 1191 C C . ALA A 1 154 ? -7.908 -28.533 17.264 1.00 41.22 154 ALA A C 1
ATOM 1193 O O . ALA A 1 154 ? -7.314 -29.052 16.320 1.00 41.22 154 ALA A O 1
ATOM 1194 N N . SER A 1 155 ? -7.558 -28.733 18.534 1.00 41.56 155 SER A N 1
ATOM 1195 C CA . SER A 1 155 ? -6.659 -29.792 18.978 1.00 41.56 155 SER A CA 1
ATOM 1196 C C . SER A 1 155 ? -7.272 -31.147 18.627 1.00 41.56 155 SER A C 1
ATOM 1198 O O . SER A 1 155 ? -8.010 -31.724 19.422 1.00 41.56 155 SER A O 1
ATOM 1200 N N . ASN A 1 156 ? -6.986 -31.666 17.434 1.00 38.38 156 ASN A N 1
ATOM 1201 C CA . ASN A 1 156 ? -7.306 -33.046 17.103 1.00 38.38 156 ASN A CA 1
ATOM 1202 C C . ASN A 1 156 ? -6.188 -33.931 17.660 1.00 38.38 156 ASN A C 1
ATOM 1204 O O . ASN A 1 156 ? -5.125 -34.091 17.063 1.00 38.38 156 ASN A O 1
ATOM 1208 N N . SER A 1 157 ? -6.426 -34.463 18.857 1.00 45.81 157 SER A N 1
ATOM 1209 C CA . SER A 1 157 ? -5.595 -35.495 19.463 1.00 45.81 157 SER A CA 1
ATOM 1210 C C . SER A 1 157 ? -5.840 -36.809 18.715 1.00 45.81 157 SER A C 1
ATOM 1212 O O . SER A 1 157 ? -6.729 -37.582 19.062 1.00 45.81 157 SER A O 1
ATOM 1214 N N . PHE A 1 158 ? -5.083 -37.049 17.643 1.00 39.84 158 PHE A N 1
ATOM 1215 C CA . PHE A 1 158 ? -4.988 -38.377 17.041 1.00 39.84 158 PHE A CA 1
ATOM 1216 C C . PHE A 1 158 ? -3.910 -39.171 17.776 1.00 39.84 158 PHE A C 1
ATOM 1218 O O . PHE A 1 158 ? -2.713 -39.070 17.515 1.00 39.84 158 PHE A O 1
ATOM 1225 N N . MET A 1 159 ? -4.383 -39.942 18.749 1.00 39.31 159 MET A N 1
ATOM 1226 C CA . MET A 1 159 ? -3.645 -40.964 19.472 1.00 39.31 159 MET A CA 1
ATOM 1227 C C . MET A 1 159 ? -3.289 -42.104 18.505 1.00 39.31 159 MET A C 1
ATOM 1229 O O . MET A 1 159 ? -4.148 -42.905 18.138 1.00 39.31 159 MET A O 1
ATOM 1233 N N . PHE A 1 160 ? -2.028 -42.182 18.079 1.00 40.66 160 PHE A N 1
ATOM 1234 C CA . PHE A 1 160 ? -1.493 -43.374 17.421 1.00 40.66 160 PHE A CA 1
ATOM 1235 C C . PHE A 1 160 ? -1.378 -44.497 18.460 1.00 40.66 160 PHE A C 1
ATOM 1237 O O . PHE A 1 160 ? -0.656 -44.364 19.448 1.00 40.66 160 PHE A O 1
ATOM 1244 N N . LYS A 1 161 ? -2.089 -45.606 18.243 1.00 39.16 161 LYS A N 1
ATOM 1245 C CA . LYS A 1 161 ? -1.779 -46.883 18.897 1.00 39.16 161 LYS A CA 1
ATOM 1246 C C . LYS A 1 161 ? -0.753 -47.620 18.030 1.00 39.16 161 LYS A C 1
ATOM 1248 O O . LYS A 1 161 ? -0.981 -47.703 16.823 1.00 39.16 161 LYS A O 1
ATOM 1253 N N . PRO A 1 162 ? 0.356 -48.122 18.598 1.00 49.44 162 PRO A N 1
ATOM 1254 C CA . PRO A 1 162 ? 1.331 -48.874 17.827 1.00 49.44 162 PRO A CA 1
ATOM 1255 C C . PRO A 1 162 ? 0.801 -50.282 17.527 1.00 49.44 162 PRO A C 1
ATOM 1257 O O . PRO A 1 162 ? 0.029 -50.839 18.314 1.00 49.44 162 PRO A O 1
ATOM 1260 N N . VAL A 1 163 ? 1.215 -50.805 16.372 1.00 63.34 163 VAL A N 1
ATOM 1261 C CA . VAL A 1 163 ? 1.134 -52.225 15.998 1.00 63.34 163 VAL A CA 1
ATOM 1262 C C . VAL A 1 163 ? 2.367 -52.931 16.541 1.00 63.34 163 VAL A C 1
ATOM 1264 O O . VAL A 1 163 ? 3.456 -52.318 16.450 1.00 63.34 163 VAL A O 1
#